Protein AF-A0A3D5VCV1-F1 (afdb_monomer_lite)

Foldseek 3Di:
DPPPPLLVQLLVLLVCCVPPQQVVVNLPPVSSCVSPPDDDVNHDDLVSLLSSLLSNLVVCLVPVVVRVVSLVCLVPPVPPSSVSSSVSNLVSNCVRPVVVRVVD

Sequence (104 aa):
MISLDWKERLKKDTLDFYQRKLPQKDYDIDIVYNAYPERIDNKIPQAVITLVGKTLASKLAKNADQYVEFYDYILKHKGEYGYIMFAYLMAKAVKKNPDFFLPY

pLDDT: mean 91.54, std 9.51, range [42.22, 97.19]

Secondary structure (DSSP, 8-state):
-----HHHHHHHHHHHIIIIIGGGT---THHHHTT----BTTBPPHHHHHHHHHHHHHHHTTSGGGGHHHHHHHHHHSHHHHHHHHHHHHHHHHHH-HHHHS--

Radius of gyration: 13.68 Å; chains: 1; bounding box: 39×25×33 Å

St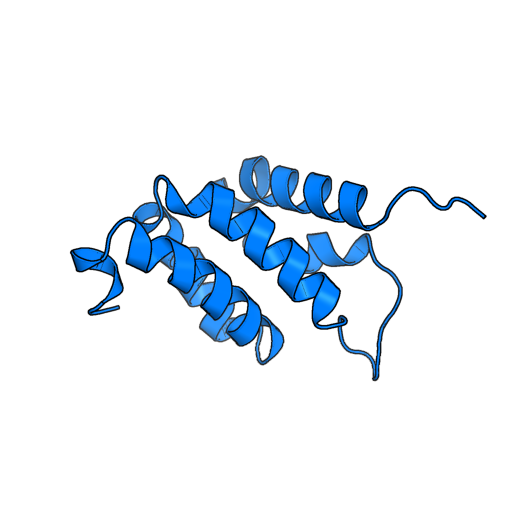ructure (mmCIF, N/CA/C/O backbone):
data_AF-A0A3D5VCV1-F1
#
_entry.id   AF-A0A3D5VCV1-F1
#
loop_
_atom_site.group_PDB
_atom_site.id
_atom_site.type_symbol
_atom_site.label_atom_id
_atom_site.label_alt_id
_atom_site.label_comp_id
_atom_site.label_asym_id
_atom_site.label_entity_id
_atom_site.label_seq_id
_atom_site.pdbx_PDB_ins_code
_atom_site.Cartn_x
_atom_site.Cartn_y
_atom_site.Cartn_z
_atom_site.occupancy
_atom_site.B_iso_or_equiv
_atom_site.auth_seq_id
_atom_site.auth_comp_id
_atom_site.auth_asym_id
_atom_site.auth_atom_id
_atom_site.pdbx_PDB_model_num
ATOM 1 N N . MET A 1 1 ? 27.062 8.493 -13.172 1.00 42.22 1 MET A N 1
ATOM 2 C CA . MET A 1 1 ? 25.862 7.640 -13.030 1.00 42.22 1 MET A CA 1
ATOM 3 C C . MET A 1 1 ? 25.162 8.101 -11.765 1.00 42.22 1 MET A C 1
ATOM 5 O O . MET A 1 1 ? 25.746 7.967 -10.698 1.00 42.22 1 MET A O 1
ATOM 9 N N . ILE A 1 2 ? 24.031 8.804 -11.868 1.00 42.97 2 ILE A N 1
ATOM 10 C CA . ILE A 1 2 ? 23.392 9.402 -10.689 1.00 42.97 2 ILE A CA 1
ATOM 11 C C . ILE A 1 2 ? 22.763 8.270 -9.865 1.00 42.97 2 ILE A C 1
ATOM 13 O O . ILE A 1 2 ? 21.613 7.897 -10.055 1.00 42.97 2 ILE A O 1
ATOM 17 N N . SER A 1 3 ? 23.562 7.733 -8.946 1.00 51.34 3 SER A N 1
ATOM 18 C CA . SER A 1 3 ? 23.169 6.932 -7.787 1.00 51.34 3 SER A CA 1
ATOM 19 C C . SER A 1 3 ? 22.391 7.803 -6.781 1.00 51.34 3 SER A C 1
ATOM 21 O O . SER A 1 3 ? 22.709 7.823 -5.592 1.00 51.34 3 SER A O 1
ATOM 23 N N . LEU A 1 4 ? 21.402 8.588 -7.235 1.00 55.44 4 LEU A N 1
ATOM 24 C CA . LEU A 1 4 ? 20.437 9.159 -6.298 1.00 55.44 4 LEU A CA 1
ATOM 25 C C . LEU A 1 4 ? 19.602 7.985 -5.802 1.00 55.44 4 LEU A C 1
ATOM 27 O O . LEU A 1 4 ? 18.928 7.331 -6.595 1.00 55.44 4 LEU A O 1
ATOM 31 N N . ASP A 1 5 ? 19.714 7.716 -4.506 1.00 81.38 5 ASP A N 1
ATOM 32 C CA . ASP A 1 5 ? 19.112 6.590 -3.808 1.00 81.38 5 ASP A CA 1
ATOM 33 C C . ASP A 1 5 ? 17.645 6.394 -4.223 1.00 81.38 5 ASP A C 1
ATOM 35 O O . ASP A 1 5 ? 16.741 7.124 -3.800 1.00 81.38 5 ASP A O 1
ATOM 39 N N . TRP A 1 6 ? 17.409 5.404 -5.086 1.00 82.81 6 TRP A N 1
ATOM 40 C CA . TRP A 1 6 ? 16.079 5.074 -5.589 1.00 82.81 6 TRP A CA 1
ATOM 41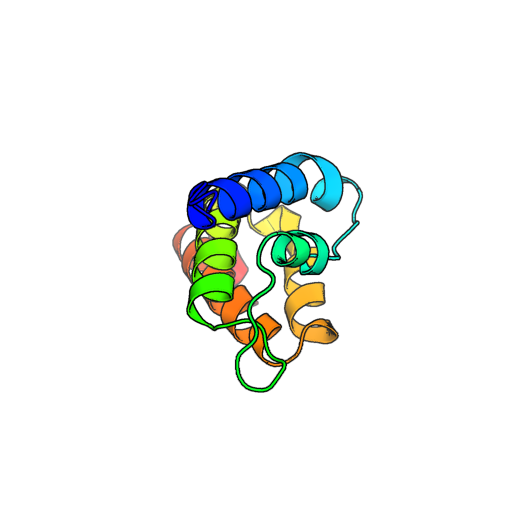 C C . TRP A 1 6 ? 15.117 4.770 -4.440 1.00 82.81 6 TRP A C 1
ATOM 43 O O . TRP A 1 6 ? 13.915 4.983 -4.581 1.00 82.81 6 TRP A O 1
ATOM 53 N N . LYS A 1 7 ? 15.631 4.325 -3.281 1.00 89.75 7 LYS A N 1
ATOM 54 C CA . LYS A 1 7 ? 14.818 4.078 -2.090 1.00 89.75 7 LYS A CA 1
ATOM 55 C C . LYS A 1 7 ? 14.278 5.382 -1.534 1.00 89.75 7 LYS A C 1
ATOM 57 O O . LYS A 1 7 ? 13.099 5.451 -1.201 1.00 89.75 7 LYS A O 1
ATOM 62 N N . GLU A 1 8 ? 15.113 6.412 -1.442 1.00 91.06 8 GLU A N 1
ATOM 63 C CA . GLU A 1 8 ? 14.688 7.731 -0.971 1.00 91.06 8 GLU A CA 1
ATOM 64 C C . GLU A 1 8 ? 13.718 8.387 -1.947 1.00 91.06 8 GLU A C 1
ATOM 66 O O . GLU A 1 8 ? 12.721 8.970 -1.519 1.00 91.06 8 GLU A O 1
ATOM 71 N N . ARG A 1 9 ? 13.944 8.232 -3.256 1.00 90.88 9 ARG A N 1
ATOM 72 C CA . ARG A 1 9 ? 12.983 8.694 -4.262 1.00 90.88 9 ARG A CA 1
ATOM 73 C C . ARG A 1 9 ? 11.637 7.976 -4.128 1.00 90.88 9 ARG A C 1
ATOM 75 O O . ARG A 1 9 ? 10.620 8.641 -3.977 1.00 90.88 9 ARG A O 1
ATOM 82 N N . LEU A 1 10 ? 11.632 6.644 -4.070 1.00 93.69 10 LEU A N 1
ATOM 83 C CA . LEU A 1 10 ? 10.403 5.860 -3.915 1.00 93.69 10 LEU A CA 1
ATOM 84 C C . LEU A 1 10 ? 9.665 6.176 -2.616 1.00 93.69 10 LEU A C 1
ATOM 86 O O . LEU A 1 10 ? 8.438 6.238 -2.613 1.00 93.69 10 LEU A O 1
ATOM 90 N N . LYS A 1 11 ? 10.382 6.427 -1.515 1.00 94.94 11 LYS A N 1
ATOM 91 C CA . LYS A 1 11 ? 9.763 6.909 -0.275 1.00 94.94 11 LYS A CA 1
ATOM 92 C C . LYS A 1 11 ? 9.076 8.254 -0.489 1.00 94.94 11 LYS A C 1
ATOM 94 O O . LYS A 1 11 ? 7.926 8.387 -0.088 1.00 94.94 11 LYS A O 1
ATOM 99 N N . LYS A 1 12 ? 9.746 9.231 -1.111 1.00 94.81 12 LYS A N 1
ATOM 100 C CA . LYS A 1 12 ? 9.156 10.552 -1.392 1.00 94.81 12 LYS A CA 1
ATOM 101 C C . LYS A 1 12 ? 7.905 10.435 -2.259 1.00 94.81 12 LYS A C 1
ATOM 103 O O . LYS A 1 12 ? 6.877 10.982 -1.878 1.00 94.81 12 LYS A O 1
ATOM 108 N N . ASP A 1 13 ? 7.963 9.651 -3.328 1.00 95.31 13 ASP A N 1
ATOM 109 C CA . ASP A 1 13 ? 6.832 9.470 -4.244 1.00 95.31 13 ASP A CA 1
ATOM 110 C C . ASP A 1 13 ? 5.672 8.719 -3.564 1.00 95.31 13 ASP A C 1
ATOM 112 O O . ASP A 1 13 ? 4.510 9.079 -3.734 1.00 95.31 13 ASP A O 1
ATOM 116 N N . THR A 1 14 ? 5.967 7.748 -2.689 1.00 96.75 14 THR A N 1
ATOM 117 C CA . THR A 1 14 ? 4.946 7.084 -1.853 1.00 96.75 14 THR A CA 1
ATOM 118 C C . THR A 1 14 ? 4.273 8.066 -0.888 1.00 96.75 14 THR A C 1
ATOM 120 O O . THR A 1 14 ? 3.073 7.972 -0.627 1.00 96.75 14 THR A O 1
ATOM 123 N N . LEU A 1 15 ? 5.040 9.000 -0.317 1.00 96.62 15 LEU A N 1
ATOM 124 C CA . LEU A 1 15 ? 4.506 10.019 0.585 1.00 96.62 15 LEU A CA 1
ATOM 125 C C . LEU A 1 15 ? 3.662 11.053 -0.158 1.00 96.62 15 LEU A C 1
ATOM 127 O O . LEU A 1 15 ? 2.607 11.424 0.353 1.00 96.62 15 LEU A O 1
ATOM 131 N N . ASP A 1 16 ? 4.090 11.480 -1.345 1.00 96.44 16 ASP A N 1
ATOM 132 C CA . ASP A 1 16 ? 3.308 12.370 -2.206 1.00 96.44 16 ASP A CA 1
ATOM 133 C C . ASP A 1 16 ? 1.986 11.705 -2.616 1.00 96.44 16 ASP A C 1
ATOM 135 O O . ASP A 1 16 ? 0.920 12.297 -2.432 1.00 96.44 16 ASP A O 1
ATOM 139 N N . PHE A 1 17 ? 2.029 10.429 -3.023 1.00 97.12 17 PHE A N 1
ATOM 140 C CA . PHE A 1 17 ? 0.834 9.627 -3.287 1.00 97.12 17 PHE A CA 1
ATOM 141 C C . PHE A 1 17 ? -0.121 9.617 -2.084 1.00 97.12 17 PHE A C 1
ATOM 143 O O . PHE A 1 17 ? -1.297 9.956 -2.220 1.00 97.12 17 PHE A O 1
ATOM 150 N N . TYR A 1 18 ? 0.387 9.305 -0.887 1.00 96.88 18 TYR A N 1
ATOM 151 C CA . TYR A 1 18 ? -0.409 9.303 0.343 1.00 96.88 18 TYR A CA 1
ATOM 152 C C . TYR A 1 18 ? -1.046 10.669 0.645 1.00 96.88 18 TYR A C 1
ATOM 154 O O . TYR A 1 18 ? -2.196 10.731 1.067 1.00 96.88 18 TYR A O 1
ATOM 162 N N . GLN A 1 19 ? -0.307 11.763 0.456 1.00 96.31 19 GLN A N 1
ATOM 163 C CA . GLN A 1 19 ? -0.761 13.102 0.837 1.00 96.31 19 GLN A CA 1
ATOM 164 C C . GLN A 1 19 ? -1.696 13.740 -0.188 1.00 96.31 19 GLN A C 1
ATOM 166 O O . GLN A 1 19 ? -2.556 14.532 0.190 1.00 96.31 19 GLN A O 1
ATOM 171 N N . ARG A 1 20 ? -1.506 13.448 -1.477 1.00 96.06 20 ARG A N 1
ATOM 172 C CA . ARG A 1 20 ? -2.170 14.177 -2.564 1.00 96.06 20 ARG A CA 1
ATOM 173 C C . ARG A 1 20 ? -3.146 13.305 -3.327 1.00 96.06 20 ARG A C 1
ATOM 175 O O . ARG A 1 20 ? -4.259 13.756 -3.566 1.00 96.06 20 ARG A O 1
ATOM 182 N N . LYS A 1 21 ? -2.758 12.082 -3.690 1.00 95.50 21 LYS A N 1
ATOM 183 C CA . LYS A 1 21 ? -3.558 11.198 -4.551 1.00 95.50 21 LYS A CA 1
ATOM 184 C C . LYS A 1 21 ? -4.625 10.444 -3.767 1.00 95.50 21 LYS A C 1
ATOM 186 O O . LYS A 1 21 ? -5.804 10.503 -4.106 1.00 95.50 21 LYS A O 1
ATOM 191 N N . LEU A 1 22 ? -4.225 9.840 -2.651 1.00 94.69 22 LEU A N 1
ATOM 192 C CA . LEU A 1 22 ? -5.105 9.006 -1.839 1.00 94.69 22 LEU A CA 1
ATOM 193 C C . LEU A 1 22 ? -6.366 9.743 -1.329 1.00 94.69 22 LEU A C 1
ATOM 195 O O . LEU A 1 22 ? -7.454 9.185 -1.475 1.00 94.69 22 LEU A O 1
ATOM 199 N N . PRO A 1 23 ? -6.295 10.994 -0.817 1.00 94.75 23 PRO A N 1
ATOM 200 C CA . PRO A 1 23 ? -7.490 11.729 -0.385 1.00 94.75 23 PRO A CA 1
ATOM 201 C C . PRO A 1 23 ? -8.427 12.110 -1.538 1.00 94.75 23 PRO A C 1
ATOM 203 O O . PRO A 1 23 ? -9.611 12.339 -1.319 1.00 94.75 23 PRO A O 1
ATOM 206 N N . GLN A 1 24 ? -7.907 12.169 -2.768 1.00 95.88 24 GLN A N 1
ATOM 207 C CA . GLN A 1 24 ? -8.679 12.454 -3.981 1.00 95.88 24 GLN A CA 1
ATOM 208 C C . GLN A 1 24 ? -9.312 11.193 -4.586 1.00 95.88 24 GLN A C 1
ATOM 210 O O . GLN A 1 24 ? -9.896 11.263 -5.663 1.00 95.88 24 GLN A O 1
ATOM 215 N N . LYS A 1 25 ? -9.188 10.041 -3.911 1.00 94.44 25 LYS A N 1
ATOM 216 C CA . LYS A 1 25 ? -9.582 8.722 -4.424 1.00 94.44 25 LYS A CA 1
ATOM 217 C C . LYS A 1 25 ? -8.865 8.317 -5.723 1.00 94.44 25 LYS A C 1
ATOM 219 O O . LYS A 1 25 ? -9.327 7.435 -6.442 1.00 94.44 25 LYS A O 1
ATOM 224 N N . ASP A 1 26 ? -7.712 8.927 -6.004 1.00 95.94 26 ASP A N 1
ATOM 225 C CA . ASP A 1 26 ? -6.806 8.496 -7.066 1.00 95.94 26 ASP A CA 1
ATOM 226 C C . ASP A 1 26 ? -5.913 7.382 -6.507 1.00 95.94 26 ASP A C 1
ATOM 228 O O . ASP A 1 26 ? -4.911 7.626 -5.830 1.00 95.94 26 ASP A O 1
ATOM 232 N N . TYR A 1 27 ? -6.352 6.141 -6.712 1.00 96.19 27 TYR A N 1
ATOM 233 C CA . TYR A 1 27 ? -5.726 4.954 -6.134 1.00 96.19 27 TYR A CA 1
ATOM 234 C C . TYR A 1 27 ? -4.643 4.333 -7.010 1.00 96.19 27 TYR A C 1
ATOM 236 O O . TYR A 1 27 ? -4.116 3.277 -6.649 1.00 96.19 27 TYR A O 1
ATOM 244 N N . ASP A 1 28 ? -4.275 4.966 -8.128 1.00 93.81 28 ASP A N 1
ATOM 245 C CA . ASP A 1 28 ? -3.274 4.407 -9.027 1.00 93.81 28 ASP A CA 1
ATOM 246 C C . ASP A 1 28 ? -1.856 4.477 -8.439 1.00 93.81 28 ASP A C 1
ATOM 248 O O . ASP A 1 28 ? -1.065 5.380 -8.704 1.00 93.81 28 ASP A O 1
ATOM 252 N N . ILE A 1 29 ? -1.530 3.481 -7.615 1.00 94.06 29 ILE A N 1
ATOM 253 C CA . ILE A 1 29 ? -0.236 3.357 -6.942 1.00 94.06 29 ILE A CA 1
ATOM 254 C C . ILE A 1 29 ? 0.916 3.087 -7.921 1.00 94.06 29 ILE A C 1
ATOM 256 O O . ILE A 1 29 ? 2.080 3.262 -7.557 1.00 94.06 29 ILE A O 1
ATOM 260 N N . ASP A 1 30 ? 0.623 2.718 -9.172 1.00 92.69 30 ASP A N 1
ATOM 261 C CA . ASP A 1 30 ? 1.655 2.387 -10.157 1.00 92.69 30 ASP A CA 1
ATOM 262 C C . ASP A 1 30 ? 2.504 3.597 -10.535 1.00 92.69 30 ASP A C 1
ATOM 264 O O . ASP A 1 30 ? 3.685 3.453 -10.862 1.00 92.69 30 ASP A O 1
ATOM 268 N N . ILE A 1 31 ? 1.950 4.801 -10.357 1.00 91.75 31 ILE A N 1
ATOM 269 C CA . ILE A 1 31 ? 2.675 6.060 -10.518 1.00 91.75 31 ILE A CA 1
ATOM 270 C C . ILE A 1 31 ? 3.940 6.128 -9.652 1.00 91.75 31 ILE A C 1
ATOM 272 O O . ILE A 1 31 ? 4.940 6.705 -10.078 1.00 91.75 31 ILE A O 1
ATOM 276 N N . VAL A 1 32 ? 3.936 5.495 -8.472 1.00 93.94 32 VAL A N 1
ATOM 277 C CA . VAL A 1 32 ? 5.097 5.450 -7.570 1.00 93.94 32 VAL A CA 1
ATOM 278 C C . VAL A 1 32 ? 6.230 4.633 -8.194 1.00 93.94 32 VAL A C 1
ATOM 280 O O . VAL A 1 32 ? 7.401 4.978 -8.055 1.00 93.94 32 VAL A O 1
ATOM 283 N N . TYR A 1 33 ? 5.911 3.574 -8.939 1.00 92.31 33 TYR A N 1
ATOM 284 C CA . TYR A 1 33 ? 6.910 2.685 -9.534 1.00 92.31 33 TYR A CA 1
ATOM 285 C C . TYR A 1 33 ? 7.574 3.248 -10.793 1.00 92.31 33 TYR A C 1
ATOM 287 O O . TYR A 1 33 ? 8.597 2.711 -11.223 1.00 92.31 33 TYR A O 1
ATOM 295 N N . ASN A 1 34 ? 7.069 4.353 -11.349 1.00 86.62 34 ASN A N 1
ATOM 296 C CA . ASN A 1 34 ? 7.714 5.055 -12.465 1.00 86.62 34 ASN A CA 1
ATOM 297 C C . ASN A 1 34 ? 9.109 5.584 -12.097 1.00 86.62 34 ASN A C 1
ATOM 299 O O . ASN A 1 34 ? 9.961 5.759 -12.965 1.00 86.62 34 ASN A O 1
ATOM 303 N N . ALA A 1 35 ? 9.373 5.804 -10.806 1.00 81.94 35 ALA A N 1
ATOM 304 C CA . ALA A 1 35 ? 10.679 6.222 -10.309 1.00 81.94 35 ALA A CA 1
ATOM 305 C C . ALA A 1 35 ? 11.745 5.114 -10.320 1.00 81.94 35 ALA A C 1
ATOM 307 O O . ALA A 1 35 ? 12.928 5.412 -10.141 1.00 81.94 35 ALA A O 1
ATOM 308 N N . TYR A 1 36 ? 11.346 3.855 -10.520 1.00 87.94 36 TYR A N 1
ATOM 309 C CA . TYR A 1 36 ? 12.237 2.703 -10.566 1.00 87.94 36 TYR A CA 1
ATOM 310 C C . TYR A 1 36 ? 12.118 2.036 -11.943 1.00 87.94 36 TYR A C 1
ATOM 312 O O . TYR A 1 36 ? 11.095 1.410 -12.203 1.00 87.94 36 TYR A O 1
ATOM 320 N N . PRO A 1 37 ? 13.102 2.164 -12.849 1.00 83.75 37 PRO A N 1
ATOM 321 C CA . PRO A 1 37 ? 12.973 1.667 -14.223 1.00 83.75 37 PRO A CA 1
ATOM 322 C C . PRO A 1 37 ? 13.227 0.160 -14.364 1.00 83.75 37 PRO A C 1
ATOM 324 O O . PRO A 1 37 ? 12.747 -0.454 -15.312 1.00 83.75 37 PRO A O 1
ATOM 327 N N . GLU A 1 38 ? 13.965 -0.454 -13.439 1.00 88.06 38 GLU A N 1
ATOM 328 C CA . GLU A 1 38 ? 14.362 -1.858 -13.568 1.00 88.06 38 GLU A CA 1
ATOM 329 C C . GLU A 1 38 ? 13.172 -2.801 -13.331 1.00 88.06 38 GLU A C 1
ATOM 331 O O . GLU A 1 38 ? 12.338 -2.602 -12.438 1.00 88.06 38 GLU A O 1
ATOM 336 N N . ARG A 1 39 ? 13.085 -3.847 -14.151 1.00 88.19 39 ARG A N 1
ATOM 337 C CA . ARG A 1 39 ? 12.058 -4.889 -14.082 1.00 88.19 39 ARG A CA 1
ATOM 338 C C . ARG A 1 39 ? 12.744 -6.250 -14.119 1.00 88.19 39 ARG A C 1
ATOM 340 O O . ARG A 1 39 ? 13.737 -6.412 -14.820 1.00 88.19 39 ARG A O 1
ATOM 347 N N . ILE A 1 40 ? 12.208 -7.212 -13.377 1.00 84.81 40 ILE A N 1
ATOM 348 C CA . ILE A 1 40 ? 12.629 -8.619 -13.427 1.00 84.81 40 ILE A CA 1
ATOM 349 C C . ILE A 1 40 ? 11.460 -9.375 -14.043 1.00 84.81 40 ILE A C 1
ATOM 351 O O . ILE A 1 40 ? 10.345 -9.267 -13.537 1.00 84.81 40 ILE A O 1
ATOM 355 N N . ASP A 1 41 ? 11.684 -10.044 -15.175 1.00 85.94 41 ASP A N 1
ATOM 356 C CA . ASP A 1 41 ? 10.633 -10.720 -15.952 1.00 85.94 41 ASP A CA 1
ATOM 357 C C . ASP A 1 41 ? 9.431 -9.809 -16.262 1.00 85.94 41 ASP A C 1
ATOM 359 O O . ASP A 1 41 ? 8.271 -10.190 -16.118 1.00 85.94 41 ASP A O 1
ATOM 363 N N . ASN A 1 42 ? 9.713 -8.555 -16.643 1.00 84.62 42 ASN A N 1
ATOM 364 C CA . ASN A 1 42 ? 8.728 -7.486 -16.873 1.00 84.62 42 ASN A CA 1
ATOM 365 C C . ASN A 1 42 ? 7.867 -7.101 -15.651 1.00 84.62 42 ASN A C 1
ATOM 367 O O . ASN A 1 42 ? 6.949 -6.292 -15.778 1.00 84.62 42 ASN A O 1
ATOM 371 N N . LYS A 1 43 ? 8.185 -7.601 -14.452 1.00 88.94 43 LYS A N 1
ATOM 372 C CA . LYS A 1 43 ? 7.499 -7.271 -13.197 1.00 88.94 43 LYS A CA 1
ATOM 373 C C . LYS A 1 43 ? 8.312 -6.302 -12.341 1.00 88.94 43 LYS A C 1
ATOM 375 O O . LYS A 1 43 ? 9.538 -6.204 -12.441 1.00 88.94 43 LYS A O 1
ATOM 380 N N . ILE A 1 44 ? 7.614 -5.576 -11.470 1.00 90.81 44 ILE A N 1
ATOM 381 C CA . ILE A 1 44 ? 8.246 -4.750 -10.437 1.00 90.81 44 ILE A CA 1
ATOM 382 C C . ILE A 1 44 ? 8.924 -5.691 -9.430 1.00 90.81 44 ILE A C 1
ATOM 384 O O . ILE A 1 44 ? 8.264 -6.604 -8.929 1.00 90.81 44 ILE A O 1
ATOM 388 N N . PRO A 1 45 ? 10.208 -5.487 -9.084 1.00 92.88 45 PRO A N 1
ATOM 389 C CA . PRO A 1 45 ? 10.869 -6.339 -8.105 1.00 92.88 45 PRO A CA 1
ATOM 390 C C . PRO A 1 45 ? 10.164 -6.323 -6.746 1.00 92.88 45 PRO A C 1
ATOM 392 O O . PRO A 1 45 ? 9.784 -5.269 -6.228 1.00 92.88 45 PRO A O 1
ATOM 395 N N . GLN A 1 46 ? 10.069 -7.487 -6.103 1.00 92.50 46 GLN A N 1
ATOM 396 C CA . GLN A 1 46 ? 9.412 -7.628 -4.800 1.00 92.50 46 GLN A CA 1
ATOM 397 C C . GLN A 1 46 ? 10.003 -6.702 -3.726 1.00 92.50 46 GLN A C 1
ATOM 399 O O . GLN A 1 46 ? 9.269 -6.179 -2.885 1.00 92.50 46 GLN A O 1
ATOM 404 N N . ALA A 1 47 ? 11.315 -6.452 -3.759 1.00 91.94 47 ALA A N 1
ATOM 405 C CA . ALA A 1 47 ? 11.978 -5.530 -2.837 1.00 91.94 47 ALA A CA 1
ATOM 406 C C . ALA A 1 47 ? 11.427 -4.095 -2.949 1.00 91.94 47 ALA A C 1
ATOM 408 O O . ALA A 1 47 ? 11.264 -3.414 -1.934 1.00 91.94 47 ALA A O 1
ATOM 409 N N . VAL A 1 48 ? 11.087 -3.658 -4.164 1.00 94.31 48 VAL A N 1
ATOM 410 C CA . VAL A 1 48 ? 10.499 -2.342 -4.438 1.00 94.31 48 VAL A CA 1
ATOM 411 C C . VAL A 1 48 ? 9.062 -2.279 -3.925 1.00 94.31 48 VAL A C 1
ATOM 413 O O . VAL A 1 48 ? 8.719 -1.361 -3.179 1.00 94.31 48 VAL A O 1
ATOM 416 N N . ILE A 1 49 ? 8.247 -3.292 -4.233 1.00 95.12 49 ILE A N 1
ATOM 417 C CA . ILE A 1 49 ? 6.865 -3.402 -3.733 1.00 95.12 49 ILE A CA 1
ATOM 418 C C . ILE A 1 49 ? 6.853 -3.389 -2.200 1.00 95.12 49 ILE A C 1
ATOM 420 O O . ILE A 1 49 ? 6.078 -2.661 -1.584 1.00 95.12 49 ILE A O 1
ATOM 424 N N . THR A 1 50 ? 7.772 -4.133 -1.582 1.00 94.81 50 THR A N 1
ATOM 425 C CA . THR A 1 50 ? 7.934 -4.212 -0.126 1.00 94.81 50 THR A CA 1
ATOM 426 C C . THR A 1 50 ? 8.289 -2.859 0.486 1.00 94.81 50 THR A C 1
ATOM 428 O O . THR A 1 50 ? 7.736 -2.489 1.523 1.00 94.81 50 THR A O 1
ATOM 431 N N . LEU A 1 51 ? 9.206 -2.107 -0.132 1.00 95.50 51 LEU A N 1
ATOM 432 C CA . LEU A 1 51 ? 9.594 -0.781 0.348 1.00 95.50 51 LEU A CA 1
ATOM 433 C C . LEU A 1 51 ? 8.404 0.188 0.323 1.00 95.50 51 LEU A C 1
ATOM 435 O O . LEU A 1 51 ? 8.136 0.851 1.331 1.00 95.50 51 LEU A O 1
ATOM 439 N N . VAL A 1 52 ? 7.686 0.240 -0.801 1.00 96.56 52 VAL A N 1
ATOM 440 C CA . VAL A 1 52 ? 6.502 1.095 -0.976 1.00 96.56 52 VAL A CA 1
ATOM 441 C C . VAL A 1 52 ? 5.408 0.685 0.011 1.00 96.56 52 VAL A C 1
ATOM 443 O O . VAL A 1 52 ? 4.950 1.513 0.798 1.00 96.56 52 VAL A O 1
ATOM 446 N N . GLY A 1 53 ? 5.079 -0.608 0.077 1.00 97.06 53 GLY A N 1
ATOM 447 C CA . GLY A 1 53 ? 4.064 -1.150 0.981 1.00 97.06 53 GLY A CA 1
ATOM 448 C C . GLY A 1 53 ? 4.349 -0.847 2.454 1.00 97.06 53 GLY A C 1
ATOM 449 O O . GLY A 1 53 ? 3.479 -0.340 3.158 1.00 97.06 53 GLY A O 1
ATOM 450 N N . LYS A 1 54 ? 5.584 -1.055 2.935 1.00 96.38 54 LYS A N 1
ATOM 451 C CA . LYS A 1 54 ? 5.966 -0.728 4.326 1.00 96.38 54 LYS A CA 1
ATOM 452 C C . LYS A 1 54 ? 5.923 0.772 4.621 1.00 96.38 54 LYS A C 1
ATOM 454 O O . LYS A 1 54 ? 5.545 1.170 5.732 1.00 96.38 54 LYS A O 1
ATOM 459 N N . THR A 1 55 ? 6.326 1.599 3.658 1.00 96.38 55 THR A N 1
ATOM 460 C CA . THR A 1 55 ? 6.289 3.062 3.789 1.00 96.38 55 THR A CA 1
ATOM 461 C C . THR A 1 55 ? 4.848 3.537 3.924 1.00 96.38 55 THR A C 1
ATOM 463 O O . THR A 1 55 ? 4.520 4.231 4.890 1.00 96.38 55 THR A O 1
ATOM 466 N N . LEU A 1 56 ? 3.976 3.078 3.026 1.00 96.94 56 LEU A N 1
ATOM 467 C CA . LEU A 1 56 ? 2.564 3.431 3.009 1.00 96.94 56 LEU A CA 1
ATOM 468 C C . LEU A 1 56 ? 1.832 2.900 4.248 1.00 96.94 56 LEU A C 1
ATOM 470 O O . LEU A 1 56 ? 1.194 3.678 4.954 1.00 96.94 56 LEU A O 1
ATOM 474 N N . ALA A 1 57 ? 2.028 1.626 4.611 1.00 96.69 57 ALA A N 1
ATOM 475 C CA . ALA A 1 57 ? 1.451 1.017 5.815 1.00 96.69 57 ALA A CA 1
ATOM 476 C C . ALA A 1 57 ? 1.751 1.837 7.076 1.00 96.69 57 ALA A C 1
ATOM 478 O O . ALA A 1 57 ? 0.903 2.005 7.946 1.00 96.69 57 ALA A O 1
ATOM 479 N N . SER A 1 58 ? 2.965 2.383 7.184 1.00 95.12 58 SER A N 1
ATOM 480 C CA . SER A 1 58 ? 3.366 3.196 8.336 1.00 95.12 58 SER A CA 1
ATOM 481 C C . S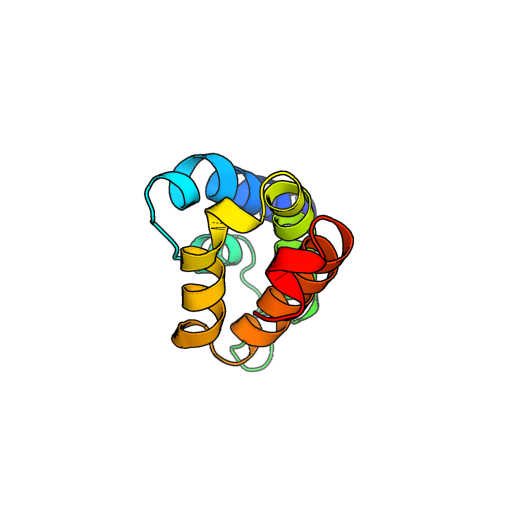ER A 1 58 ? 2.612 4.524 8.436 1.00 95.12 58 SER A C 1
ATOM 483 O O . SER A 1 58 ? 2.496 5.062 9.537 1.00 95.12 58 SER A O 1
ATOM 485 N N . LYS A 1 59 ? 2.121 5.060 7.313 1.00 95.44 59 LYS A N 1
ATOM 486 C CA . LYS A 1 59 ? 1.295 6.271 7.276 1.00 95.44 59 LYS A CA 1
ATOM 487 C C . LYS A 1 59 ? -0.181 5.951 7.489 1.00 95.44 59 LYS A C 1
ATOM 489 O O . LYS A 1 59 ? -0.791 6.571 8.355 1.00 95.44 59 LYS A O 1
ATOM 494 N N . LEU A 1 60 ? -0.703 4.943 6.788 1.00 95.50 60 LEU A N 1
ATOM 495 C CA . LEU A 1 60 ? -2.117 4.560 6.860 1.00 95.50 60 LEU A CA 1
ATOM 496 C C . LEU A 1 60 ? -2.514 4.003 8.227 1.00 95.50 60 LEU A C 1
ATOM 498 O O . LEU A 1 60 ? -3.600 4.303 8.703 1.00 95.50 60 LEU A O 1
ATOM 502 N N . ALA A 1 61 ? -1.624 3.270 8.906 1.00 92.62 61 ALA A N 1
ATOM 503 C CA . ALA A 1 61 ? -1.936 2.582 10.161 1.00 92.62 61 ALA A CA 1
ATOM 504 C C . ALA A 1 61 ? -2.436 3.483 11.308 1.00 92.62 61 ALA A C 1
ATOM 506 O O . ALA A 1 61 ? -2.914 2.962 12.310 1.00 92.62 61 ALA A O 1
ATOM 507 N N . LYS A 1 62 ? -2.293 4.812 11.206 1.00 89.88 62 LYS A N 1
ATOM 508 C CA . LYS A 1 62 ? -2.839 5.747 12.200 1.00 89.88 62 LYS A CA 1
ATOM 509 C C . LYS A 1 62 ? -4.366 5.865 12.125 1.00 89.88 62 LYS A C 1
ATOM 511 O O . LYS A 1 62 ? -4.980 5.945 13.175 1.00 89.88 62 LYS A O 1
ATOM 516 N N . ASN A 1 63 ? -4.929 5.834 10.916 1.00 92.38 63 ASN A N 1
ATOM 517 C CA . ASN A 1 63 ? -6.362 5.964 10.626 1.00 92.38 63 ASN A CA 1
ATOM 518 C C . ASN A 1 63 ? -6.754 4.908 9.575 1.00 92.38 63 ASN A C 1
ATOM 520 O O . ASN A 1 63 ? -7.251 5.240 8.502 1.00 92.38 63 ASN A O 1
ATOM 524 N N . ALA A 1 64 ? -6.370 3.650 9.806 1.00 93.62 64 ALA A N 1
ATOM 525 C CA . ALA A 1 64 ? -6.404 2.608 8.776 1.00 93.62 64 ALA A CA 1
ATOM 526 C C . ALA A 1 64 ? -7.821 2.336 8.243 1.00 93.62 64 ALA A C 1
ATOM 528 O O . ALA A 1 64 ? -8.000 2.079 7.057 1.00 93.62 64 ALA A O 1
ATOM 529 N N . ASP A 1 65 ? -8.818 2.436 9.114 1.00 93.81 65 ASP A N 1
ATOM 530 C CA . ASP A 1 65 ? -10.250 2.306 8.833 1.00 93.81 65 ASP A CA 1
ATOM 531 C C . ASP A 1 65 ? -10.752 3.281 7.753 1.00 93.81 65 ASP A C 1
ATOM 533 O O . ASP A 1 65 ? -11.638 2.943 6.974 1.00 93.81 65 ASP A O 1
ATOM 537 N N . GLN A 1 66 ? -10.134 4.456 7.621 1.00 94.69 66 GLN A N 1
ATOM 538 C CA . GLN A 1 66 ? -10.500 5.443 6.595 1.00 94.69 66 GLN A CA 1
ATOM 539 C C . GLN A 1 66 ? -10.058 5.048 5.178 1.00 94.69 66 GLN A C 1
ATOM 541 O O . GLN A 1 66 ? -10.464 5.683 4.206 1.00 94.69 66 GLN A O 1
ATOM 546 N N . TYR A 1 67 ? -9.218 4.019 5.041 1.00 95.69 67 TYR A N 1
ATOM 547 C CA . TYR A 1 67 ? -8.599 3.632 3.771 1.00 95.69 67 TYR A CA 1
ATOM 548 C C . TYR A 1 67 ? -9.086 2.279 3.243 1.00 95.69 67 TYR A C 1
ATOM 550 O O . TYR A 1 67 ? -8.449 1.708 2.359 1.00 95.69 67 TYR A O 1
ATOM 558 N N . VAL A 1 68 ? -10.225 1.782 3.734 1.00 95.38 68 VAL A N 1
ATOM 559 C CA . VAL A 1 68 ? -10.817 0.506 3.296 1.00 95.38 68 VAL A CA 1
ATOM 560 C C . VAL A 1 68 ? -11.048 0.461 1.785 1.00 95.38 68 VAL A C 1
ATOM 562 O O . VAL A 1 68 ? -10.657 -0.511 1.147 1.00 95.38 68 VAL A O 1
ATOM 565 N N . GLU A 1 69 ? -11.578 1.534 1.185 1.00 95.94 69 GLU A N 1
ATOM 566 C CA . GLU A 1 69 ? -11.775 1.608 -0.275 1.00 95.94 69 GLU A CA 1
ATOM 567 C C . GLU A 1 69 ? -10.461 1.393 -1.050 1.00 95.94 69 GLU A C 1
ATOM 569 O O . GLU A 1 69 ? -10.435 0.715 -2.079 1.00 95.94 69 GLU A O 1
ATOM 574 N N . PHE A 1 70 ? -9.349 1.926 -0.537 1.00 97.19 70 PHE A N 1
ATOM 575 C CA . PHE A 1 70 ? -8.033 1.737 -1.141 1.00 97.19 70 PHE A CA 1
ATOM 576 C C . PHE A 1 70 ? -7.518 0.304 -0.961 1.00 97.19 70 PHE A C 1
ATOM 578 O O . PHE A 1 70 ? -6.944 -0.264 -1.889 1.00 97.19 70 PHE A O 1
ATOM 585 N N . TYR A 1 71 ? -7.729 -0.305 0.207 1.00 96.25 71 TYR A N 1
ATOM 586 C CA . TYR A 1 71 ? -7.349 -1.698 0.454 1.00 96.25 71 TYR A CA 1
ATOM 587 C C . TYR A 1 71 ? -8.080 -2.663 -0.484 1.00 96.25 71 TYR A C 1
ATOM 589 O O . TYR A 1 71 ? -7.441 -3.491 -1.140 1.00 96.25 71 TYR A O 1
ATOM 597 N N . ASP A 1 72 ? -9.390 -2.474 -0.626 1.00 96.06 72 ASP A N 1
ATOM 598 C CA . ASP A 1 72 ? -10.237 -3.171 -1.589 1.00 96.06 72 ASP A CA 1
ATOM 599 C C . ASP A 1 72 ? -9.734 -2.992 -3.022 1.00 96.06 72 ASP A C 1
ATOM 601 O O . ASP A 1 72 ? -9.645 -3.958 -3.785 1.00 96.06 72 ASP A O 1
ATOM 605 N N . TYR A 1 73 ? -9.394 -1.755 -3.398 1.00 96.88 73 TYR A N 1
ATOM 606 C CA . TYR A 1 73 ? -8.870 -1.455 -4.723 1.00 96.88 73 TYR A CA 1
ATOM 607 C C . TYR A 1 73 ? -7.582 -2.238 -5.003 1.00 96.88 73 TYR A C 1
ATOM 609 O O . TYR A 1 73 ? -7.490 -2.885 -6.049 1.00 96.88 73 TYR A O 1
ATOM 617 N N . ILE A 1 74 ? -6.626 -2.235 -4.067 1.00 96.38 74 ILE A N 1
ATOM 618 C CA . ILE A 1 74 ? -5.354 -2.956 -4.207 1.00 96.38 74 ILE A CA 1
ATOM 619 C C . ILE A 1 74 ? -5.588 -4.457 -4.401 1.00 96.38 74 ILE A C 1
ATOM 621 O O . ILE A 1 74 ? -5.020 -5.042 -5.325 1.00 96.38 74 ILE A O 1
ATOM 625 N N . LEU A 1 75 ? -6.447 -5.069 -3.579 1.00 94.44 75 LEU A N 1
ATOM 626 C CA . LEU A 1 75 ? -6.777 -6.492 -3.686 1.00 94.44 75 LEU A CA 1
ATOM 627 C C . LEU A 1 75 ? -7.419 -6.852 -5.027 1.00 94.44 75 LEU A C 1
ATOM 629 O O . LEU A 1 75 ? -7.066 -7.863 -5.629 1.00 94.44 75 LEU A O 1
ATOM 633 N N . LYS A 1 76 ? -8.366 -6.033 -5.490 1.00 95.31 76 LYS A N 1
ATOM 634 C CA . LYS A 1 76 ? -9.192 -6.342 -6.665 1.00 95.31 76 LYS A CA 1
ATOM 635 C C . LYS A 1 76 ? -8.501 -6.014 -7.993 1.00 95.31 76 LY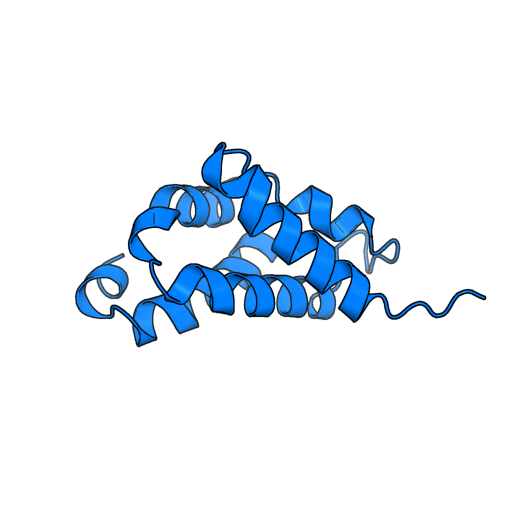S A C 1
ATOM 637 O O . LYS A 1 76 ? -8.787 -6.672 -8.987 1.00 95.31 76 LYS A O 1
ATOM 642 N N . HIS A 1 77 ? -7.605 -5.021 -8.028 1.00 95.75 77 HIS A N 1
ATOM 643 C CA . HIS A 1 77 ? -7.133 -4.435 -9.294 1.00 95.75 77 HIS A CA 1
ATOM 644 C C . HIS A 1 77 ? -5.630 -4.557 -9.549 1.00 95.75 77 HIS A C 1
ATOM 646 O O . HIS A 1 77 ? -5.206 -4.360 -10.685 1.00 95.75 77 HIS A O 1
ATOM 652 N N . LYS A 1 78 ? -4.807 -4.861 -8.537 1.00 93.12 78 LYS A N 1
ATOM 653 C CA . LYS A 1 78 ? -3.339 -4.850 -8.686 1.00 93.12 78 LYS A CA 1
ATOM 654 C C . LYS A 1 78 ? -2.696 -6.243 -8.753 1.00 93.12 78 LYS A C 1
ATOM 656 O O . LYS A 1 78 ? -1.474 -6.368 -8.811 1.00 93.12 78 LYS A O 1
ATOM 661 N N . GLY A 1 79 ? -3.505 -7.303 -8.785 1.00 91.81 79 GLY A N 1
ATOM 662 C CA . GLY A 1 79 ? -3.039 -8.677 -8.983 1.00 91.81 79 GLY A CA 1
ATOM 663 C C . GLY A 1 79 ? -1.987 -9.114 -7.957 1.00 91.81 79 GLY A C 1
ATOM 664 O O . GLY A 1 79 ? -2.098 -8.819 -6.770 1.00 91.81 79 GLY A O 1
ATOM 665 N N . GLU A 1 80 ? -0.948 -9.812 -8.421 1.00 90.12 80 GLU A N 1
ATOM 666 C CA . GLU A 1 80 ? 0.059 -10.450 -7.560 1.00 90.12 80 GLU A CA 1
ATOM 667 C C . GLU A 1 80 ? 0.771 -9.468 -6.615 1.00 90.12 80 GLU A C 1
ATOM 669 O O . GLU A 1 80 ? 0.844 -9.705 -5.407 1.00 90.12 80 GLU A O 1
ATOM 674 N N . TYR A 1 81 ? 1.263 -8.334 -7.129 1.00 91.69 81 TYR A N 1
ATOM 675 C CA . TYR A 1 81 ? 1.924 -7.351 -6.266 1.00 91.69 81 TYR A CA 1
ATOM 676 C C . TYR A 1 81 ? 0.929 -6.617 -5.364 1.00 91.69 81 TYR A C 1
ATOM 678 O O . TYR A 1 81 ? 1.310 -6.182 -4.274 1.00 91.69 81 TYR A O 1
ATOM 686 N N . GLY A 1 82 ? -0.334 -6.516 -5.791 1.00 94.06 82 GLY A N 1
ATOM 687 C CA . GLY A 1 82 ? -1.431 -6.034 -4.965 1.00 94.06 82 GLY A CA 1
ATOM 688 C C . GLY A 1 82 ? -1.561 -6.846 -3.682 1.00 94.06 82 GLY A C 1
ATOM 689 O O . GLY A 1 82 ? -1.552 -6.270 -2.596 1.00 94.06 82 GLY A O 1
ATOM 690 N N . TYR A 1 83 ? -1.553 -8.178 -3.778 1.00 94.56 83 TYR A N 1
ATOM 691 C CA . TYR A 1 83 ? -1.603 -9.057 -2.603 1.00 94.56 83 TYR A CA 1
ATOM 692 C C . TYR A 1 83 ? -0.409 -8.857 -1.664 1.00 94.56 83 TYR A C 1
ATOM 694 O O . TYR A 1 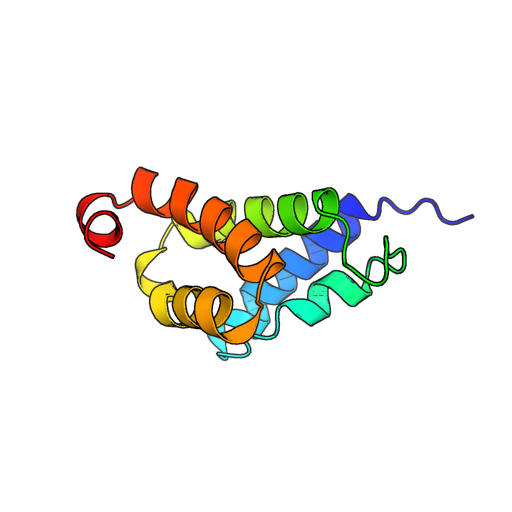83 ? -0.583 -8.760 -0.448 1.00 94.56 83 TYR A O 1
ATOM 702 N N . ILE A 1 84 ? 0.803 -8.733 -2.215 1.00 94.12 84 ILE A N 1
ATOM 703 C CA . ILE A 1 84 ? 2.018 -8.480 -1.424 1.00 94.12 84 ILE A CA 1
ATOM 704 C C . ILE A 1 84 ? 1.906 -7.140 -0.687 1.00 94.12 84 ILE A C 1
ATOM 706 O O . ILE A 1 84 ? 2.193 -7.055 0.509 1.00 94.12 84 ILE A O 1
ATOM 710 N N . MET A 1 85 ? 1.484 -6.084 -1.386 1.00 95.88 85 MET A N 1
ATOM 711 C CA . MET A 1 85 ? 1.290 -4.767 -0.786 1.00 95.88 85 MET A CA 1
ATOM 712 C C . MET A 1 85 ? 0.224 -4.814 0.306 1.00 95.88 85 MET A C 1
ATOM 714 O O . MET A 1 85 ? 0.478 -4.356 1.420 1.00 95.88 85 MET A O 1
ATOM 718 N N . PHE A 1 86 ? -0.935 -5.395 0.004 1.00 96.19 86 PHE A N 1
ATOM 719 C CA . PHE A 1 86 ? -2.050 -5.529 0.929 1.00 96.19 86 PHE A CA 1
ATOM 720 C C . PHE A 1 86 ? -1.636 -6.247 2.216 1.00 96.19 86 PHE A C 1
ATOM 722 O O . PHE A 1 86 ? -1.921 -5.747 3.302 1.00 96.19 86 PHE A O 1
ATOM 729 N N . ALA A 1 87 ? -0.867 -7.336 2.121 1.00 95.69 87 ALA A N 1
ATOM 730 C CA . ALA A 1 87 ? -0.351 -8.040 3.293 1.00 95.69 87 ALA A CA 1
ATOM 731 C C . ALA A 1 87 ? 0.468 -7.116 4.218 1.00 95.69 87 ALA A C 1
ATOM 733 O O . ALA A 1 87 ? 0.300 -7.148 5.439 1.00 95.69 87 ALA A O 1
ATOM 734 N N . TYR A 1 88 ? 1.312 -6.236 3.664 1.00 96.31 88 TYR A N 1
ATOM 735 C CA . TYR A 1 88 ? 2.057 -5.256 4.465 1.00 96.31 88 TYR A CA 1
ATOM 736 C C . TYR A 1 88 ? 1.167 -4.172 5.083 1.00 96.31 88 TYR A C 1
ATOM 738 O O . TYR A 1 88 ? 1.434 -3.748 6.213 1.00 96.31 88 TYR A O 1
ATOM 746 N N . LEU A 1 89 ? 0.136 -3.717 4.362 1.00 96.12 89 LEU A N 1
ATOM 747 C CA . LEU A 1 89 ? -0.840 -2.752 4.876 1.00 96.12 89 LEU A CA 1
ATOM 748 C C . LEU A 1 89 ? -1.612 -3.361 6.056 1.00 96.12 89 LEU A C 1
ATOM 750 O O . LEU A 1 89 ? -1.612 -2.790 7.150 1.00 96.12 89 LEU A O 1
ATOM 754 N N . MET A 1 90 ? -2.172 -4.558 5.865 1.00 95.88 90 MET A N 1
ATOM 755 C CA . MET A 1 90 ? -2.969 -5.264 6.869 1.00 95.88 90 MET A CA 1
ATOM 756 C C . MET A 1 90 ? -2.167 -5.653 8.101 1.00 95.88 90 MET A C 1
ATOM 758 O O . MET A 1 90 ? -2.630 -5.434 9.217 1.00 95.88 90 MET A O 1
ATOM 762 N N . ALA A 1 91 ? -0.928 -6.124 7.936 1.00 95.38 91 ALA A N 1
ATOM 763 C CA . ALA A 1 91 ? -0.072 -6.469 9.070 1.00 95.38 91 ALA A CA 1
ATOM 764 C C . ALA A 1 91 ? 0.099 -5.300 10.061 1.00 95.38 91 ALA A C 1
ATOM 766 O O . ALA A 1 91 ? 0.240 -5.516 11.267 1.00 95.38 91 ALA A O 1
ATOM 767 N N . LYS A 1 92 ? 0.078 -4.047 9.578 1.00 95.12 92 LYS A N 1
ATOM 768 C CA . LYS A 1 92 ? 0.079 -2.867 10.454 1.00 95.12 92 LYS A CA 1
ATOM 769 C C . LYS A 1 92 ? -1.316 -2.428 10.890 1.00 95.12 92 LYS A C 1
ATOM 771 O O . LYS A 1 92 ? -1.440 -2.002 12.038 1.00 95.12 92 LYS A O 1
ATOM 776 N N . ALA A 1 93 ? -2.315 -2.507 10.015 1.00 95.56 93 ALA A N 1
ATOM 777 C CA . ALA A 1 93 ? -3.691 -2.120 10.322 1.00 95.56 93 ALA A CA 1
ATOM 778 C C . ALA A 1 93 ? -4.285 -2.988 11.445 1.00 95.56 93 ALA A C 1
ATOM 780 O O . ALA A 1 93 ? -4.690 -2.446 12.470 1.00 95.56 93 ALA A O 1
ATOM 781 N N . VAL A 1 94 ? -4.187 -4.320 11.333 1.00 95.75 94 VAL A N 1
ATOM 782 C CA . VAL A 1 94 ? -4.636 -5.289 12.354 1.00 95.75 94 VAL A CA 1
ATOM 783 C C . VAL A 1 94 ? -3.954 -5.039 13.695 1.00 95.75 94 VAL A C 1
ATOM 785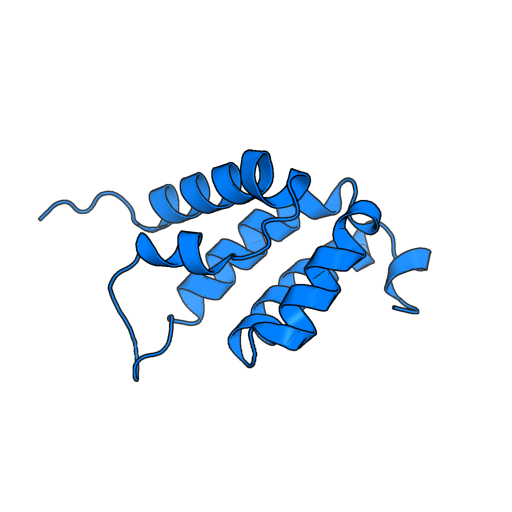 O O . VAL A 1 94 ? -4.596 -5.041 14.737 1.00 95.75 94 VAL A O 1
ATOM 788 N N . LYS A 1 95 ? -2.649 -4.741 13.699 1.00 93.81 95 LYS A N 1
ATOM 789 C CA . LYS A 1 95 ? -1.925 -4.440 14.944 1.00 93.81 95 LYS A CA 1
ATOM 790 C C . LYS A 1 95 ? -2.438 -3.172 15.645 1.00 93.81 95 LYS A C 1
ATOM 792 O O . LYS A 1 95 ? -2.231 -3.022 16.848 1.00 93.81 95 LYS A O 1
ATOM 797 N N . LYS A 1 96 ? -3.013 -2.221 14.903 1.00 92.56 96 LYS A N 1
ATOM 798 C CA . LYS A 1 96 ? -3.464 -0.923 15.427 1.00 92.56 96 LYS A CA 1
ATOM 799 C C . LYS A 1 96 ? -4.953 -0.874 15.740 1.00 92.56 96 LYS A C 1
ATOM 801 O O . LYS A 1 96 ? -5.315 -0.191 16.689 1.00 92.56 96 LYS A O 1
ATOM 806 N N . ASN A 1 97 ? -5.771 -1.583 14.973 1.00 91.94 97 ASN A N 1
ATOM 807 C CA . ASN A 1 97 ? -7.213 -1.664 15.160 1.00 91.94 97 ASN A CA 1
ATOM 808 C C . ASN A 1 97 ? -7.694 -3.106 14.885 1.00 91.94 97 ASN A C 1
ATOM 810 O O . ASN A 1 97 ? -8.293 -3.371 13.842 1.00 91.94 97 ASN A O 1
ATOM 814 N N . PRO A 1 98 ? -7.359 -4.067 15.766 1.00 93.12 98 PRO A N 1
ATOM 815 C CA . PRO A 1 98 ? -7.633 -5.482 15.524 1.00 93.12 98 PRO A CA 1
ATOM 816 C C . PRO A 1 98 ? -9.128 -5.772 15.392 1.00 93.12 98 PRO A C 1
ATOM 818 O O . PRO A 1 98 ? -9.508 -6.534 14.511 1.00 93.12 98 PRO A O 1
ATOM 821 N N . ASP A 1 99 ? -9.973 -5.127 16.196 1.00 93.56 99 ASP A N 1
ATOM 822 C CA . ASP A 1 99 ? -11.417 -5.386 16.213 1.00 93.56 99 ASP A CA 1
ATOM 823 C C . ASP A 1 99 ? -12.080 -5.080 14.864 1.00 93.56 99 ASP A C 1
ATOM 825 O O . ASP A 1 99 ? -12.996 -5.785 14.448 1.00 93.56 99 ASP A O 1
ATOM 829 N N . PHE A 1 100 ? -11.584 -4.063 14.153 1.00 94.19 100 PHE A N 1
ATOM 830 C CA . PHE A 1 100 ? -12.071 -3.721 12.819 1.00 94.19 100 PHE A CA 1
ATOM 831 C C . PHE A 1 100 ? -11.505 -4.639 11.726 1.00 94.19 100 PHE A C 1
ATOM 833 O O . PHE A 1 100 ? -12.229 -5.019 10.813 1.00 94.19 100 PHE A O 1
ATOM 840 N N . PHE A 1 101 ? -10.214 -4.987 11.798 1.00 94.31 101 PHE A N 1
ATOM 841 C CA . PHE A 1 101 ? -9.505 -5.655 10.695 1.00 94.31 101 PHE A CA 1
ATOM 842 C C . PHE A 1 101 ? -9.384 -7.180 10.808 1.00 94.31 101 PHE A C 1
ATOM 844 O O . PHE A 1 101 ? -9.023 -7.815 9.828 1.00 94.31 101 PHE A O 1
ATOM 851 N N . LEU A 1 102 ? -9.638 -7.792 11.965 1.00 90.94 102 LEU A N 1
ATOM 852 C CA . LEU A 1 102 ? -9.721 -9.254 12.074 1.00 90.94 102 LEU A CA 1
ATOM 853 C C . LEU A 1 102 ? -10.931 -9.871 11.342 1.00 90.94 102 LEU A C 1
ATOM 855 O O . LEU A 1 102 ? -10.760 -10.962 10.800 1.00 90.94 102 LEU A O 1
ATOM 859 N N . PRO A 1 103 ? -12.127 -9.244 11.319 1.00 90.62 103 PRO A N 1
ATOM 860 C CA . PRO A 1 103 ? -13.258 -9.744 10.533 1.00 90.62 103 PRO A CA 1
ATOM 861 C C . PRO A 1 103 ? -13.264 -9.268 9.070 1.00 90.62 103 PRO A C 1
ATOM 863 O O . PRO A 1 103 ? -14.138 -9.699 8.320 1.00 90.62 103 PRO A O 1
ATOM 866 N N . TYR A 1 104 ? -12.354 -8.359 8.701 1.00 82.00 104 TYR A N 1
ATOM 867 C CA . TYR A 1 104 ? -12.194 -7.818 7.347 1.00 82.00 104 TYR A CA 1
ATOM 868 C C . TYR A 1 104 ? -11.620 -8.869 6.389 1.00 82.00 104 TYR A C 1
ATOM 870 O O . TYR A 1 104 ? -12.175 -9.005 5.276 1.00 82.00 104 TYR A O 1
#